Protein AF-A0A9D0YKM0-F1 (afdb_monomer)

Mean predicted aligned error: 13.32 Å

Secondary structure (DSSP, 8-state):
--SGGGGGSEEEEEEEE---SS-GGG--EEEEEEEESSPPPP-------PPPPTT-----------

Foldseek 3Di:
DPCPVQVQWDKDKDWDFDPDDDDPVNGDIDIDIDTHPDDDDDPDPDPPPDDDDPPDDDDPDDDDDD

Radius of gyration: 18.68 Å; Cα contacts (8 Å, |Δi|>4): 48; chains: 1; bounding box: 34×48×34 Å

pLDDT: mean 73.65, std 14.63, range [37.5, 93.38]

Solvent-accessible surface area (backbone atoms only — not comparable to full-atom values): 4798 Å² total; per-residue (Å²): 142,83,65,74,80,54,72,83,39,41,76,48,73,47,82,45,72,50,75,67,67,94,51,73,90,52,57,49,84,43,80,46,75,48,80,32,97,52,84,76,81,80,80,69,89,67,86,74,82,72,80,77,56,101,79,65,66,96,70,94,70,87,82,79,84,130

Sequence (66 aa):
MEFAEWEKFNLVTKEHFYHLGGVENNRNSMLEALILNYEAPTIANKIVKTQPTLFDYETNINIINY

Nearest PDB structures (foldseek):
  6zym-assembly1_C  TM=4.147E-01  e=2.391E+00  Homo sapiens

Str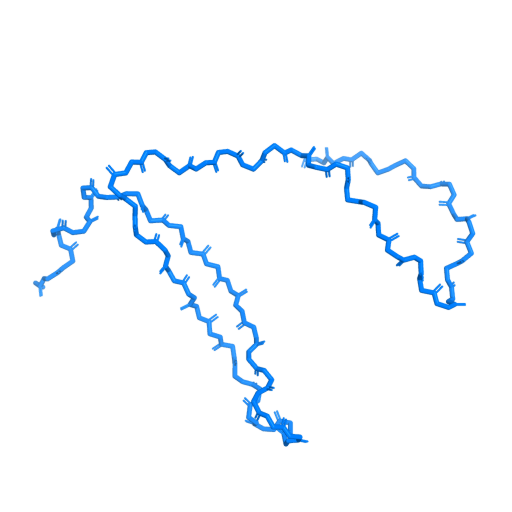ucture (mmCIF, N/CA/C/O backbone):
data_AF-A0A9D0YKM0-F1
#
_entry.id   AF-A0A9D0YKM0-F1
#
loop_
_atom_site.group_PDB
_atom_site.id
_atom_site.type_symbol
_atom_site.label_atom_id
_atom_site.label_alt_id
_atom_site.label_com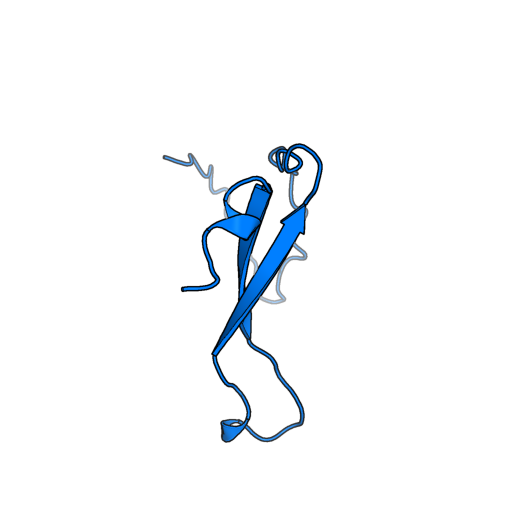p_id
_atom_site.label_asym_id
_atom_site.label_entity_id
_atom_site.label_seq_id
_atom_site.pdbx_PDB_ins_code
_atom_site.Cartn_x
_atom_site.Cartn_y
_atom_site.Cartn_z
_atom_site.occupancy
_atom_site.B_iso_or_equiv
_atom_site.auth_seq_id
_atom_site.auth_comp_id
_atom_site.auth_asym_id
_atom_site.auth_atom_id
_atom_site.pdbx_PDB_model_num
ATOM 1 N N . MET A 1 1 ? -16.507 -17.948 -2.182 1.00 53.22 1 MET A N 1
ATOM 2 C CA . MET A 1 1 ? -16.285 -18.353 -0.780 1.00 53.22 1 MET A CA 1
ATOM 3 C C . MET A 1 1 ? -14.798 -18.129 -0.528 1.00 53.22 1 MET A C 1
ATOM 5 O O . MET A 1 1 ? -14.056 -18.764 -1.254 1.00 53.22 1 MET A O 1
ATOM 9 N N . GLU A 1 2 ? -14.426 -17.139 0.312 1.00 55.41 2 GLU A N 1
ATOM 10 C CA . GLU A 1 2 ? -13.086 -16.846 0.926 1.00 55.41 2 GLU A CA 1
ATOM 11 C C . GLU A 1 2 ? -12.694 -15.352 1.060 1.00 55.41 2 GLU A C 1
ATOM 13 O O . GLU A 1 2 ? -11.688 -15.053 1.694 1.00 55.41 2 GLU A O 1
ATOM 18 N N . PHE A 1 3 ? -13.472 -14.384 0.555 1.00 61.00 3 PHE A N 1
ATOM 19 C CA . PHE A 1 3 ? -13.128 -12.955 0.736 1.00 61.00 3 PHE A CA 1
ATOM 20 C C . PHE A 1 3 ? -13.786 -12.279 1.954 1.00 61.00 3 PHE A C 1
ATOM 22 O O . PHE A 1 3 ? -13.319 -11.230 2.388 1.00 61.00 3 PHE A O 1
ATOM 29 N N . ALA A 1 4 ? -14.821 -12.894 2.540 1.00 66.44 4 ALA A N 1
ATOM 30 C CA . ALA A 1 4 ? -15.622 -12.304 3.620 1.00 66.44 4 ALA A CA 1
ATOM 31 C C . ALA A 1 4 ? -14.822 -12.056 4.914 1.00 66.44 4 ALA A C 1
ATOM 33 O O . ALA A 1 4 ? -15.073 -11.092 5.634 1.00 66.44 4 ALA A O 1
ATOM 34 N N . GLU A 1 5 ? -13.823 -12.890 5.208 1.00 73.19 5 GLU A N 1
ATOM 35 C CA . GLU A 1 5 ? -12.958 -12.720 6.380 1.00 73.19 5 GLU A CA 1
ATOM 36 C C . GLU A 1 5 ? -12.127 -11.427 6.345 1.00 73.19 5 GLU A C 1
ATOM 38 O O . GLU A 1 5 ? -11.782 -10.897 7.403 1.00 73.19 5 GLU A O 1
ATOM 43 N N . TRP A 1 6 ? -11.839 -10.896 5.154 1.00 80.31 6 TRP A N 1
ATOM 44 C CA . TRP A 1 6 ? -10.953 -9.745 4.965 1.00 80.31 6 TRP A CA 1
ATOM 45 C C . TRP A 1 6 ? -11.671 -8.398 5.054 1.00 80.31 6 TRP A C 1
ATOM 47 O O . TRP A 1 6 ? -11.019 -7.384 5.288 1.00 80.31 6 TRP A O 1
ATOM 57 N N . GLU A 1 7 ? -13.004 -8.382 4.959 1.00 79.94 7 GLU A N 1
ATOM 58 C CA . GLU A 1 7 ? -13.829 -7.164 5.050 1.00 79.94 7 GLU A CA 1
ATOM 59 C C . GLU A 1 7 ? -13.713 -6.455 6.410 1.00 79.94 7 GLU A C 1
ATOM 61 O O . GLU A 1 7 ? -14.067 -5.288 6.546 1.00 79.94 7 GLU A O 1
ATOM 66 N N . LYS A 1 8 ? -13.196 -7.153 7.427 1.00 88.69 8 LYS A N 1
ATOM 67 C CA . LYS A 1 8 ? -12.986 -6.629 8.785 1.00 88.69 8 LYS A CA 1
ATOM 68 C C . LYS A 1 8 ? -11.702 -5.804 8.925 1.00 88.69 8 LYS A C 1
ATOM 70 O O . LYS A 1 8 ? -11.483 -5.209 9.978 1.00 88.69 8 LYS A O 1
ATOM 75 N N . PHE A 1 9 ? -10.841 -5.810 7.910 1.00 90.81 9 PHE A N 1
ATOM 76 C CA . PHE A 1 9 ? -9.546 -5.137 7.915 1.00 90.81 9 PHE A CA 1
ATOM 77 C C . PHE A 1 9 ? -9.551 -3.947 6.961 1.00 90.81 9 PHE A C 1
ATOM 79 O O . PHE A 1 9 ? -10.286 -3.917 5.976 1.00 90.81 9 PHE A O 1
ATOM 86 N N . ASN A 1 10 ? -8.683 -2.973 7.226 1.00 90.88 10 ASN A N 1
ATOM 87 C CA . ASN A 1 10 ? -8.503 -1.856 6.311 1.00 90.88 10 ASN A CA 1
ATOM 88 C C . ASN A 1 10 ? -7.603 -2.295 5.155 1.00 90.88 10 ASN A C 1
ATOM 90 O O . ASN A 1 10 ? -6.473 -2.738 5.375 1.00 90.88 10 ASN A O 1
ATOM 94 N N . LEU A 1 11 ? -8.111 -2.167 3.929 1.00 89.94 11 LEU A N 1
ATOM 95 C CA . LEU A 1 11 ? -7.405 -2.524 2.705 1.00 89.94 11 LEU A CA 1
ATOM 96 C C . LEU A 1 11 ? -6.957 -1.254 1.981 1.00 89.94 11 LEU A C 1
ATOM 98 O O . LEU A 1 11 ? -7.779 -0.416 1.619 1.00 89.94 11 LEU A O 1
ATOM 102 N N . VAL A 1 12 ? -5.656 -1.127 1.739 1.00 90.00 12 VAL A N 1
ATOM 103 C CA . VAL A 1 12 ? -5.087 -0.058 0.910 1.00 90.00 12 VAL A CA 1
ATOM 104 C C . VAL A 1 12 ? -4.475 -0.696 -0.323 1.00 90.00 12 VAL A C 1
ATOM 106 O O . VAL A 1 12 ? -3.560 -1.506 -0.204 1.00 90.00 12 VAL A O 1
ATOM 109 N N . THR A 1 13 ? -4.968 -0.338 -1.505 1.00 90.31 13 THR A N 1
ATOM 110 C CA . THR A 1 13 ? -4.446 -0.844 -2.776 1.00 90.31 13 THR A CA 1
ATOM 111 C C . THR A 1 13 ? -3.634 0.220 -3.4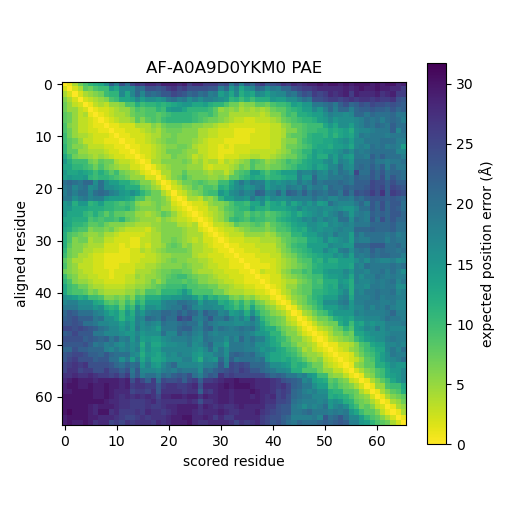99 1.00 90.31 13 THR A C 1
ATOM 113 O O . THR A 1 13 ? -3.898 1.419 -3.380 1.00 90.31 13 THR A O 1
ATOM 116 N N . LYS A 1 14 ? -2.611 -0.212 -4.236 1.00 86.69 14 LYS A N 1
ATOM 117 C CA . LYS A 1 14 ? -1.781 0.682 -5.037 1.00 86.69 14 LYS A CA 1
ATOM 118 C C . LYS A 1 14 ? -1.290 -0.005 -6.301 1.00 86.69 14 LYS A C 1
ATOM 120 O O . LYS A 1 14 ? -0.800 -1.130 -6.260 1.00 86.69 14 LYS A O 1
ATOM 125 N N . GLU A 1 15 ? -1.406 0.696 -7.421 1.00 87.75 15 GLU A N 1
ATOM 126 C CA . GLU A 1 15 ? -0.835 0.260 -8.692 1.00 87.75 15 GLU A CA 1
ATOM 127 C C . GLU A 1 15 ? 0.665 0.542 -8.717 1.00 87.75 15 GLU A C 1
ATOM 129 O O . GLU A 1 15 ? 1.087 1.683 -8.515 1.00 87.75 15 GLU A O 1
ATOM 134 N N . HIS A 1 16 ? 1.464 -0.486 -8.993 1.00 79.62 16 HIS A N 1
ATOM 135 C CA . HIS A 1 16 ? 2.912 -0.403 -9.148 1.00 79.62 16 HIS A CA 1
ATOM 136 C C . HIS A 1 16 ? 3.347 -0.995 -10.494 1.00 79.62 16 HIS A C 1
ATOM 138 O O . HIS A 1 16 ? 2.758 -1.943 -11.015 1.00 79.62 16 HIS A O 1
ATOM 144 N N . PHE A 1 17 ? 4.439 -0.456 -11.037 1.00 76.38 17 PHE A N 1
ATOM 145 C CA . PHE A 1 17 ? 5.138 -1.035 -12.181 1.00 76.38 17 PHE A CA 1
ATOM 146 C C . PHE A 1 17 ? 6.478 -1.590 -11.709 1.00 76.38 17 PHE A C 1
ATOM 148 O O . PHE A 1 17 ? 7.375 -0.828 -11.332 1.00 76.38 17 PHE A O 1
ATOM 155 N N . TYR A 1 18 ? 6.631 -2.913 -11.747 1.00 71.69 18 TYR A N 1
ATOM 156 C CA . TYR A 1 18 ? 7.927 -3.527 -11.499 1.00 71.69 18 TYR A CA 1
ATOM 157 C C . TYR A 1 18 ? 8.798 -3.441 -12.744 1.00 71.69 18 TYR A C 1
ATOM 159 O O . TYR A 1 18 ? 8.420 -3.836 -13.844 1.00 71.69 18 TYR A O 1
ATOM 167 N N . HIS A 1 19 ? 10.012 -2.955 -12.536 1.00 65.88 19 HIS A N 1
ATOM 168 C CA . HIS A 1 19 ? 11.067 -2.933 -13.532 1.00 65.88 19 HIS A CA 1
ATOM 169 C C . HIS A 1 19 ? 12.100 -3.994 -13.156 1.00 65.88 19 HIS A C 1
ATOM 171 O O . HIS A 1 19 ? 13.204 -3.678 -12.718 1.00 65.88 19 HIS A O 1
ATOM 177 N N . LEU A 1 20 ? 11.720 -5.272 -13.228 1.00 61.47 20 LEU A N 1
ATOM 178 C CA . LEU A 1 20 ? 12.656 -6.359 -12.947 1.00 61.47 20 LEU A CA 1
ATOM 179 C C . LEU A 1 20 ? 13.499 -6.641 -14.198 1.00 61.47 20 LEU A C 1
ATOM 181 O O . LEU A 1 20 ? 13.037 -7.270 -15.147 1.00 61.47 20 LEU A O 1
ATOM 185 N N . GLY A 1 21 ? 14.754 -6.186 -14.185 1.00 65.69 21 GLY A N 1
ATOM 186 C CA . GLY A 1 21 ? 15.719 -6.400 -15.268 1.00 65.69 21 GLY A CA 1
ATOM 187 C C . GLY A 1 21 ? 15.586 -5.426 -16.448 1.00 65.69 21 GLY A C 1
ATOM 188 O O . GLY A 1 21 ? 14.664 -4.621 -16.529 1.00 65.69 21 GLY A O 1
ATOM 189 N N . GLY A 1 22 ? 16.552 -5.481 -17.371 1.00 69.75 22 GLY A N 1
ATOM 190 C CA . GLY A 1 22 ? 16.683 -4.530 -18.487 1.00 69.75 22 GLY A CA 1
ATOM 191 C C . GLY A 1 22 ? 15.781 -4.788 -19.701 1.00 69.75 22 GLY A C 1
ATOM 192 O O . GLY A 1 22 ? 15.919 -4.088 -20.700 1.00 69.75 22 GLY A O 1
ATOM 193 N N . VAL A 1 23 ? 14.889 -5.784 -19.653 1.00 75.75 23 VAL A N 1
ATOM 194 C CA . VAL A 1 23 ? 14.027 -6.159 -20.787 1.00 75.75 23 VAL A CA 1
ATOM 195 C C . VAL A 1 23 ? 12.643 -5.538 -20.618 1.00 75.75 23 VAL A C 1
ATOM 197 O O . VAL A 1 23 ? 11.952 -5.794 -19.636 1.00 75.75 23 VAL A O 1
ATOM 200 N N . GLU A 1 24 ? 12.225 -4.739 -21.598 1.00 70.94 24 GLU A N 1
ATOM 201 C CA . GLU A 1 24 ? 10.979 -3.962 -21.569 1.00 70.94 24 GLU A CA 1
ATOM 202 C C . GLU A 1 24 ? 9.717 -4.821 -21.425 1.00 70.94 24 GLU A C 1
ATOM 204 O O . GLU A 1 24 ? 8.822 -4.467 -20.664 1.00 70.94 24 GLU A O 1
ATOM 209 N N . ASN A 1 25 ? 9.693 -6.008 -22.036 1.00 75.50 25 ASN A N 1
ATOM 210 C CA . ASN A 1 25 ? 8.566 -6.945 -21.943 1.00 75.50 25 ASN A CA 1
ATOM 211 C C . ASN A 1 25 ? 8.312 -7.477 -20.522 1.00 75.50 25 ASN A C 1
ATOM 213 O O . ASN A 1 25 ? 7.267 -8.070 -20.270 1.00 75.50 25 ASN A O 1
ATOM 217 N N . ASN A 1 26 ? 9.253 -7.289 -19.591 1.00 71.25 26 ASN A N 1
ATOM 218 C CA . ASN A 1 26 ? 9.074 -7.685 -18.197 1.00 71.25 26 ASN A CA 1
ATOM 219 C C . ASN A 1 26 ? 8.386 -6.597 -17.347 1.00 71.25 26 ASN A C 1
ATOM 221 O O . ASN A 1 26 ? 8.196 -6.781 -16.146 1.00 71.25 26 ASN A O 1
ATOM 225 N N . ARG A 1 27 ? 8.007 -5.465 -17.960 1.00 76.44 27 ARG A N 1
ATOM 226 C CA . ARG A 1 27 ? 7.259 -4.372 -17.324 1.00 76.44 27 ARG A CA 1
ATOM 227 C C . ARG A 1 27 ? 5.770 -4.695 -17.329 1.00 76.44 27 ARG A C 1
ATOM 229 O O . ARG A 1 27 ? 5.025 -4.254 -18.198 1.00 76.44 27 ARG A O 1
ATOM 236 N N . ASN A 1 28 ? 5.341 -5.476 -16.348 1.00 80.12 28 ASN A N 1
ATOM 237 C CA . ASN A 1 28 ? 3.927 -5.769 -16.143 1.00 80.12 28 ASN A CA 1
ATOM 238 C C . ASN A 1 28 ? 3.357 -4.852 -15.054 1.00 80.12 28 ASN A C 1
ATOM 240 O O . ASN A 1 28 ? 4.019 -4.581 -14.049 1.00 80.12 28 ASN A O 1
ATOM 244 N N . SER A 1 29 ? 2.132 -4.363 -15.267 1.00 81.81 29 SER A N 1
ATOM 245 C CA . SER A 1 29 ? 1.380 -3.656 -14.228 1.00 81.81 29 SER A CA 1
ATOM 246 C C . SER A 1 29 ? 0.987 -4.648 -13.136 1.00 81.81 29 SER A C 1
ATOM 248 O O . SER A 1 29 ? 0.539 -5.758 -13.434 1.00 81.81 29 SER A O 1
ATOM 250 N N . MET A 1 30 ? 1.187 -4.269 -11.876 1.00 84.69 30 MET A N 1
ATOM 251 C CA . MET A 1 30 ? 0.820 -5.073 -10.717 1.00 84.69 30 MET A CA 1
ATOM 252 C C . MET A 1 30 ? -0.008 -4.232 -9.751 1.00 84.69 30 MET A C 1
ATOM 254 O O . MET A 1 30 ? 0.246 -3.043 -9.558 1.00 84.69 30 MET A O 1
ATOM 258 N N . LEU A 1 31 ? -0.993 -4.872 -9.126 1.00 87.94 31 LEU A N 1
ATOM 259 C CA . LEU A 1 31 ? -1.781 -4.280 -8.056 1.00 87.94 31 LEU A CA 1
ATOM 260 C C . LEU A 1 31 ? -1.305 -4.857 -6.726 1.00 87.94 31 LEU A C 1
ATOM 262 O O . LEU A 1 31 ? -1.404 -6.062 -6.496 1.00 87.94 31 LEU A O 1
ATOM 266 N N . GLU A 1 32 ? -0.793 -3.997 -5.857 1.00 87.25 32 GLU A N 1
ATOM 267 C CA . GLU A 1 32 ? -0.405 -4.361 -4.499 1.00 87.25 32 GLU A CA 1
ATOM 268 C C . GLU A 1 32 ? -1.512 -4.002 -3.509 1.00 87.25 32 GLU A C 1
ATOM 270 O O . GLU A 1 32 ? -2.243 -3.026 -3.700 1.00 87.25 32 GLU A O 1
ATOM 275 N N . ALA A 1 33 ? -1.621 -4.787 -2.437 1.00 89.75 33 ALA A N 1
ATOM 276 C CA . ALA A 1 33 ? -2.578 -4.573 -1.362 1.00 89.75 33 ALA A CA 1
ATOM 277 C C . ALA A 1 33 ? -1.883 -4.660 0.003 1.00 89.75 33 ALA A C 1
ATOM 279 O O . ALA A 1 33 ? -1.193 -5.634 0.301 1.00 89.75 33 ALA A O 1
ATOM 280 N N . LEU A 1 34 ? -2.097 -3.648 0.840 1.00 90.75 34 LEU A N 1
ATOM 281 C CA . LEU A 1 34 ? -1.699 -3.617 2.241 1.00 90.75 34 LEU A CA 1
ATOM 282 C C . LEU A 1 34 ? -2.941 -3.832 3.111 1.00 90.75 34 LEU A C 1
ATOM 284 O O . LEU A 1 34 ? -3.913 -3.085 3.002 1.00 90.75 34 LEU A O 1
ATOM 288 N N . ILE A 1 35 ? -2.896 -4.850 3.969 1.00 91.94 35 ILE A N 1
ATOM 289 C CA . ILE A 1 35 ? -3.984 -5.220 4.883 1.00 91.94 35 ILE A CA 1
ATOM 290 C C . ILE A 1 35 ? -3.590 -4.790 6.293 1.00 91.94 35 ILE A C 1
ATOM 292 O O . ILE A 1 35 ? -2.519 -5.153 6.781 1.00 91.94 35 ILE A O 1
ATOM 296 N N . LEU A 1 36 ? -4.447 -4.011 6.947 1.00 91.88 36 LEU A N 1
ATOM 297 C CA . LEU A 1 36 ? -4.157 -3.370 8.226 1.00 91.88 36 LEU A CA 1
ATOM 298 C C . LEU A 1 36 ? -5.215 -3.757 9.264 1.00 91.88 36 LEU A C 1
ATOM 300 O O . LEU A 1 36 ? -6.417 -3.666 9.014 1.00 91.88 36 LEU A O 1
ATOM 304 N N . ASN A 1 37 ? -4.766 -4.142 10.459 1.00 93.38 37 ASN A N 1
ATOM 305 C CA . ASN A 1 37 ? -5.619 -4.395 11.629 1.00 93.38 37 ASN A CA 1
ATOM 306 C C . ASN A 1 37 ? -5.874 -3.137 12.480 1.00 93.38 37 ASN A C 1
ATOM 308 O O . ASN A 1 37 ? -6.359 -3.237 13.603 1.00 93.38 37 ASN A O 1
ATOM 312 N N . TYR A 1 38 ? -5.525 -1.967 11.951 1.00 91.88 38 TYR A N 1
ATOM 313 C CA . TYR A 1 38 ? -5.759 -0.644 12.522 1.00 91.88 38 TYR A CA 1
ATOM 314 C C . TYR A 1 38 ? -6.130 0.330 11.397 1.00 91.88 38 TYR A C 1
ATOM 316 O O . TYR A 1 38 ? -6.017 -0.017 10.217 1.00 91.88 38 TYR A O 1
ATOM 324 N N . GLU A 1 39 ? -6.611 1.524 11.746 1.00 90.75 39 GLU A N 1
ATOM 325 C CA . GLU A 1 39 ? -7.004 2.548 10.769 1.00 90.75 39 GLU A CA 1
ATOM 326 C C . GLU A 1 39 ? -5.848 2.919 9.834 1.00 90.75 39 GLU A C 1
ATOM 328 O O . GLU A 1 39 ? -4.720 3.153 10.273 1.00 90.75 39 GLU A O 1
ATOM 333 N N . ALA A 1 40 ? -6.126 2.981 8.530 1.00 87.19 40 ALA A N 1
ATOM 334 C CA . ALA A 1 40 ? -5.113 3.369 7.560 1.00 87.19 40 ALA A CA 1
ATOM 335 C C . ALA A 1 40 ? -4.638 4.809 7.830 1.00 87.19 40 ALA A C 1
ATOM 337 O O . ALA A 1 40 ? -5.467 5.700 8.040 1.00 87.19 40 ALA A O 1
ATOM 338 N N . PRO A 1 41 ? -3.318 5.070 7.814 1.00 83.25 41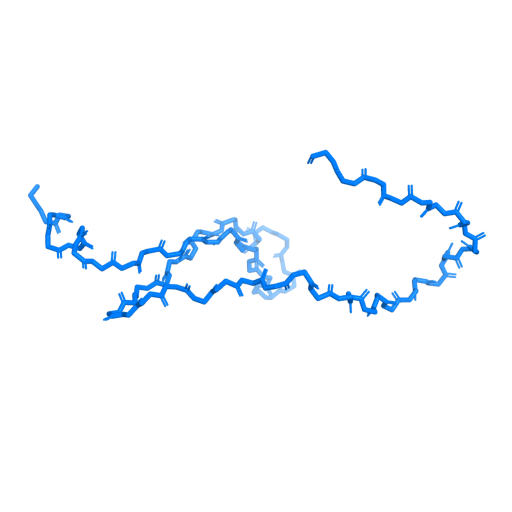 PRO A N 1
ATOM 339 C CA . PRO A 1 41 ? -2.808 6.406 8.062 1.00 83.25 41 PRO A CA 1
ATOM 340 C C . PRO A 1 41 ? -3.304 7.362 6.979 1.00 83.25 41 PRO A C 1
ATOM 342 O O . PRO A 1 41 ? -3.179 7.097 5.781 1.00 83.25 41 PRO A O 1
ATOM 345 N N . THR A 1 42 ? -3.824 8.511 7.398 1.00 79.44 42 THR A N 1
ATOM 346 C CA . THR A 1 42 ? -4.134 9.600 6.477 1.00 79.44 42 THR A CA 1
ATOM 347 C C . THR A 1 42 ? -2.818 10.159 5.954 1.00 79.44 42 THR A C 1
ATOM 349 O O . THR A 1 42 ? -1.987 10.666 6.712 1.00 79.44 42 THR A O 1
ATOM 352 N N . ILE A 1 43 ? -2.602 10.057 4.644 1.00 71.50 43 ILE A N 1
ATOM 353 C CA . ILE A 1 43 ? -1.464 10.710 4.003 1.00 71.50 43 ILE A CA 1
ATOM 354 C C . ILE A 1 43 ? -1.785 12.204 4.006 1.00 71.50 43 ILE A C 1
ATOM 356 O O . ILE A 1 43 ? -2.481 12.703 3.127 1.00 71.50 43 ILE A O 1
ATOM 360 N N . ALA A 1 44 ? -1.322 12.922 5.030 1.00 71.44 44 ALA A N 1
ATOM 361 C CA . ALA A 1 44 ? -1.342 14.376 5.003 1.00 71.44 44 ALA A CA 1
ATOM 362 C C . ALA A 1 44 ? -0.619 14.842 3.734 1.00 71.44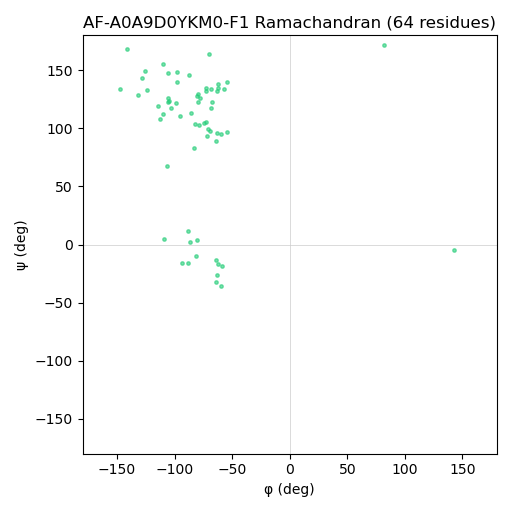 44 ALA A C 1
ATOM 364 O O . ALA A 1 44 ? 0.416 14.266 3.380 1.00 71.44 44 ALA A O 1
ATOM 365 N N . ASN A 1 45 ? -1.147 15.874 3.068 1.00 66.44 45 ASN A N 1
ATOM 366 C CA . ASN A 1 45 ? -0.491 16.509 1.928 1.00 66.44 45 ASN A CA 1
ATOM 367 C C . ASN A 1 45 ? 0.924 16.928 2.343 1.00 66.44 45 ASN A C 1
ATOM 369 O O . ASN A 1 45 ? 1.128 17.964 2.976 1.00 66.44 45 ASN A O 1
ATOM 373 N N . LYS A 1 46 ? 1.914 16.090 2.030 1.00 66.12 46 LYS A N 1
ATOM 374 C CA . LYS A 1 46 ? 3.312 16.447 2.212 1.00 66.12 46 LYS A CA 1
ATOM 375 C C . LYS A 1 46 ? 3.636 17.451 1.126 1.00 66.12 46 LYS A C 1
ATOM 377 O O . LYS A 1 46 ? 3.354 17.206 -0.043 1.00 66.12 46 LYS A O 1
ATOM 382 N N . ILE A 1 47 ? 4.276 18.551 1.506 1.00 69.81 47 ILE A N 1
ATOM 383 C CA . ILE A 1 47 ? 4.985 19.385 0.540 1.00 69.81 47 ILE A CA 1
ATOM 384 C C . ILE A 1 47 ? 6.098 18.499 -0.023 1.00 69.81 47 ILE A C 1
ATOM 386 O O . ILE A 1 47 ? 7.135 18.293 0.612 1.00 69.81 47 ILE A O 1
ATOM 390 N N . VAL A 1 48 ? 5.836 17.882 -1.173 1.00 71.88 48 VAL A N 1
ATOM 391 C CA . VAL A 1 48 ? 6.818 17.072 -1.881 1.00 71.88 48 VAL A CA 1
ATOM 392 C C . VAL A 1 48 ? 7.810 18.055 -2.482 1.00 71.88 48 VAL A C 1
ATOM 394 O O . VAL A 1 48 ? 7.499 18.749 -3.444 1.00 71.88 48 VAL A O 1
ATOM 397 N N . LYS A 1 49 ? 9.009 18.145 -1.900 1.00 69.81 49 LYS A N 1
ATOM 398 C CA . LYS A 1 49 ? 10.137 18.776 -2.587 1.00 69.81 49 LYS A CA 1
ATOM 399 C C . LYS A 1 49 ? 10.518 17.854 -3.737 1.00 69.81 49 LYS A C 1
ATOM 401 O O . LYS A 1 49 ? 11.181 16.842 -3.521 1.00 69.81 49 LYS A O 1
ATOM 406 N N . THR A 1 50 ? 10.033 18.155 -4.932 1.00 69.62 50 THR A N 1
ATOM 407 C CA . THR A 1 50 ? 10.447 17.448 -6.139 1.00 69.62 50 THR A CA 1
ATOM 408 C C . THR A 1 50 ? 11.864 17.880 -6.479 1.00 69.62 50 THR A C 1
ATOM 410 O O . THR A 1 50 ? 12.195 19.065 -6.409 1.00 69.62 50 THR A O 1
ATOM 413 N N . GLN A 1 51 ? 12.725 16.921 -6.811 1.00 75.75 51 GLN A N 1
ATOM 414 C CA . GLN A 1 51 ? 13.998 17.262 -7.423 1.00 75.75 51 GLN A CA 1
ATOM 415 C C . GLN A 1 51 ? 13.685 17.828 -8.812 1.00 75.75 51 GLN A C 1
ATOM 417 O O . GLN A 1 51 ? 13.029 17.124 -9.584 1.00 75.75 51 GLN A O 1
ATOM 422 N N . PRO A 1 52 ? 14.112 19.061 -9.129 1.00 75.88 52 PRO A N 1
ATOM 423 C CA . PRO A 1 52 ? 13.905 19.597 -10.457 1.0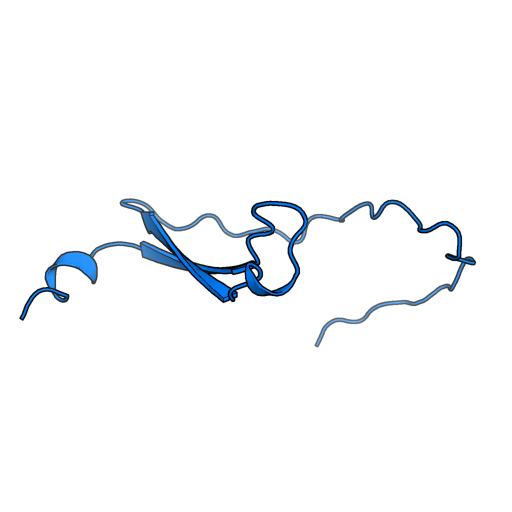0 75.88 52 PRO A CA 1
ATOM 424 C C . PRO A 1 52 ? 14.648 18.728 -11.476 1.00 75.88 52 PRO A C 1
ATOM 426 O O . PRO A 1 52 ? 15.768 18.263 -11.228 1.00 75.88 52 PRO A O 1
ATOM 429 N N . THR A 1 53 ? 14.011 18.462 -12.608 1.00 80.38 53 THR A N 1
ATOM 430 C CA . THR A 1 53 ? 14.668 17.815 -13.738 1.00 80.38 53 THR A CA 1
ATOM 431 C C . THR A 1 53 ? 15.679 18.767 -14.370 1.00 80.38 53 THR A C 1
ATOM 433 O O . THR A 1 53 ? 15.646 19.980 -14.165 1.00 80.38 53 THR A O 1
ATOM 436 N N . LEU A 1 54 ? 16.575 18.217 -15.192 1.00 75.81 54 LEU A N 1
ATOM 437 C CA . LEU A 1 54 ? 17.561 19.005 -15.936 1.00 75.81 54 LEU A CA 1
ATOM 438 C C . LEU A 1 54 ? 16.915 20.058 -16.862 1.00 75.81 54 LEU A C 1
ATOM 440 O O . LEU A 1 54 ? 17.588 20.997 -17.275 1.00 75.81 54 LEU A O 1
ATOM 444 N N . PHE A 1 55 ? 15.627 19.900 -17.181 1.00 83.38 55 PHE A N 1
ATOM 445 C CA . PHE A 1 55 ? 14.875 20.776 -18.075 1.00 83.38 55 PHE A CA 1
ATOM 446 C C . PHE A 1 55 ? 13.836 21.640 -17.354 1.00 83.38 55 PHE A C 1
ATOM 448 O O . PHE A 1 55 ? 13.088 22.357 -18.020 1.00 83.38 55 PHE A O 1
ATOM 455 N N . ASP A 1 56 ? 13.781 21.601 -16.022 1.00 73.31 56 ASP A N 1
ATOM 456 C CA . ASP A 1 56 ? 12.844 22.430 -15.274 1.00 73.31 56 ASP A CA 1
ATOM 457 C C . ASP A 1 56 ? 13.352 23.876 -15.283 1.00 73.31 56 ASP A C 1
ATOM 459 O O . ASP A 1 56 ? 14.311 24.233 -14.598 1.00 73.31 56 ASP A O 1
ATOM 463 N 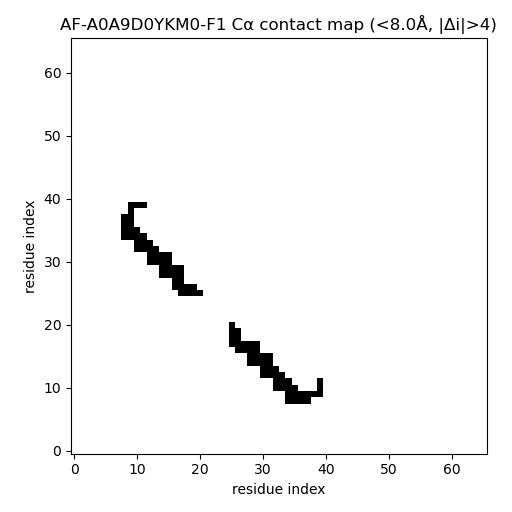N . TYR A 1 57 ? 12.709 24.720 -16.088 1.00 68.12 57 TYR A N 1
ATOM 464 C CA . TYR A 1 57 ? 12.804 26.168 -15.953 1.00 68.12 57 TYR A CA 1
ATOM 465 C C . TYR A 1 57 ? 11.741 26.634 -14.955 1.00 68.12 57 TYR A C 1
ATOM 467 O O . TYR A 1 57 ? 10.666 26.041 -14.877 1.00 68.12 57 TYR A O 1
ATOM 475 N N . GLU A 1 58 ? 12.033 27.677 -14.172 1.00 60.00 58 GLU A N 1
ATOM 476 C CA . GLU A 1 58 ? 11.110 28.188 -13.152 1.00 60.00 58 GLU A CA 1
ATOM 477 C C . GLU A 1 58 ? 9.779 28.635 -13.780 1.00 60.00 58 GLU A C 1
ATOM 479 O O . GLU A 1 58 ? 9.627 29.763 -14.249 1.00 60.00 58 GLU A O 1
ATOM 484 N N . THR A 1 59 ? 8.780 27.756 -13.784 1.00 51.09 59 THR A N 1
ATOM 485 C CA . THR A 1 59 ? 7.401 28.134 -14.073 1.00 51.09 59 THR A CA 1
ATOM 486 C C . THR A 1 59 ? 6.686 28.372 -12.754 1.00 51.09 59 THR A C 1
ATOM 488 O O . THR A 1 59 ? 6.412 27.428 -12.012 1.00 51.09 59 THR A O 1
ATOM 491 N N . ASN A 1 60 ? 6.356 29.632 -12.463 1.00 45.16 60 ASN A N 1
ATOM 492 C CA . ASN A 1 60 ? 5.429 29.987 -11.389 1.00 45.16 60 ASN A CA 1
ATOM 493 C C . ASN A 1 60 ? 4.034 29.430 -11.720 1.00 45.16 60 ASN A C 1
ATOM 495 O O . A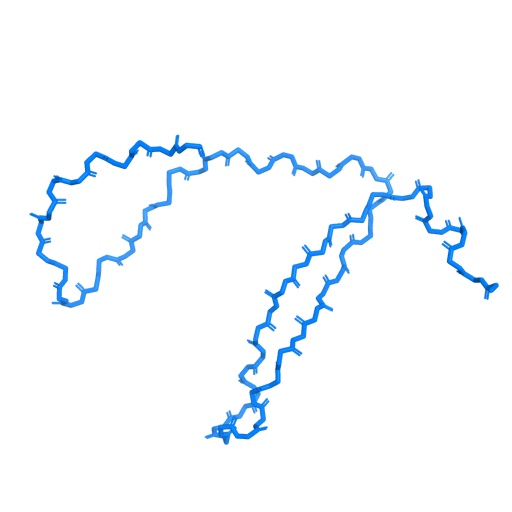SN A 1 60 ? 3.233 30.104 -12.365 1.00 45.16 60 ASN A O 1
ATOM 499 N N . ILE A 1 61 ? 3.746 28.194 -11.309 1.00 49.81 61 ILE A N 1
ATOM 500 C CA . ILE A 1 61 ? 2.426 27.577 -11.469 1.00 49.81 61 ILE A CA 1
ATOM 501 C C . ILE A 1 61 ? 1.815 27.384 -10.082 1.00 49.81 61 ILE A C 1
ATOM 503 O O . ILE A 1 61 ? 2.225 26.514 -9.316 1.00 49.81 61 ILE A O 1
ATOM 507 N N . ASN A 1 62 ? 0.806 28.199 -9.769 1.00 44.97 62 ASN A N 1
ATOM 508 C CA . ASN A 1 62 ? -0.092 27.959 -8.643 1.00 44.97 62 ASN A CA 1
ATOM 509 C C . ASN A 1 62 ? -0.982 26.763 -8.990 1.00 44.97 62 ASN A C 1
ATOM 511 O O . ASN A 1 62 ? -1.957 26.905 -9.729 1.00 44.97 62 ASN A O 1
ATOM 515 N N . ILE A 1 63 ? -0.642 25.581 -8.481 1.00 45.78 63 ILE A N 1
ATOM 516 C CA . ILE A 1 63 ? -1.485 24.396 -8.637 1.00 45.78 63 ILE A CA 1
ATOM 517 C C . ILE A 1 63 ? -2.630 24.503 -7.622 1.00 45.78 63 ILE A C 1
ATOM 519 O O . ILE A 1 63 ? -2.439 24.287 -6.426 1.00 45.78 63 ILE A O 1
ATOM 523 N N . ILE A 1 64 ? -3.819 24.868 -8.103 1.00 41.62 64 ILE A N 1
ATOM 524 C CA . ILE A 1 64 ? -5.078 24.704 -7.371 1.00 41.62 64 ILE A CA 1
ATOM 525 C C . ILE A 1 64 ? -5.556 23.281 -7.670 1.00 41.62 64 ILE A C 1
ATOM 527 O O . ILE A 1 64 ? -5.870 22.968 -8.817 1.00 41.62 64 ILE A O 1
ATOM 531 N N . ASN A 1 65 ? -5.564 22.412 -6.659 1.00 37.50 65 ASN A N 1
ATOM 532 C CA . ASN A 1 65 ? -6.127 21.068 -6.783 1.00 37.50 65 ASN A CA 1
ATOM 533 C C . ASN A 1 65 ? -7.659 21.152 -6.640 1.00 37.50 65 ASN A C 1
ATOM 535 O O . ASN A 1 65 ? -8.134 21.754 -5.674 1.00 37.50 65 ASN A O 1
ATOM 539 N N . TYR A 1 66 ? -8.395 20.583 -7.604 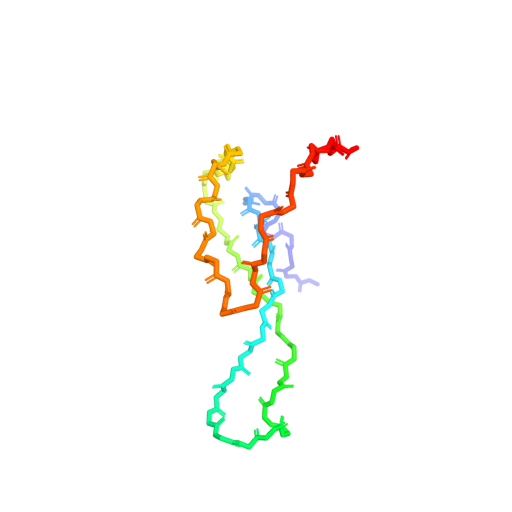1.00 38.94 66 TYR A N 1
ATOM 540 C CA . TYR A 1 66 ? -9.847 20.351 -7.541 1.00 38.94 66 TYR A CA 1
ATOM 541 C C . TYR A 1 66 ? -10.169 19.082 -6.749 1.00 38.94 66 TYR A C 1
ATOM 543 O O . TYR A 1 66 ? -9.347 18.138 -6.810 1.00 38.94 66 TYR A O 1
#